Protein AF-A0A965UKG1-F1 (afdb_monomer)

Nearest PDB structures (foldseek):
  8j07-assembly1_c2  TM=4.240E-01  e=4.590E-01  Homo sapiens
  2gvi-assembly1_A  TM=3.249E-01  e=6.258E+00  Thermoplasma acidophilum
  2ebq-assembly1_A  TM=3.587E-01  e=8.748E+00  Homo sapiens

Secondary structure (DSSP, 8-state):
-EEEETTEEEEHHHHHHHH---HHHHHHHHHTT--TTTTT-PPPPPPTTEEE-TTT--EEEGGGEEEPSSSSSEEEEEHHHHHHHHHHHHHTT-

Radius of gyration: 19.46 Å; Cα contacts (8 Å, |Δi|>4): 90; chains: 1; bounding box: 42×26×57 Å

Structure (mmCIF, N/CA/C/O backbone):
data_AF-A0A965UKG1-F1
#
_entry.id   AF-A0A965UKG1-F1
#
loop_
_atom_site.group_PDB
_atom_site.id
_atom_site.type_symbol
_atom_site.label_atom_id
_atom_site.label_alt_id
_atom_site.label_comp_id
_atom_site.label_asym_id
_atom_site.label_entity_id
_atom_site.label_seq_id
_atom_site.pdbx_PDB_ins_code
_atom_site.Cartn_x
_atom_site.Cartn_y
_atom_site.Cartn_z
_atom_site.occupancy
_atom_site.B_iso_or_equiv
_atom_site.auth_seq_id
_atom_site.auth_comp_id
_atom_site.auth_asym_id
_atom_site.auth_atom_id
_atom_site.pdbx_PDB_model_num
ATOM 1 N N . MET A 1 1 ? 8.423 7.685 -23.410 1.00 90.56 1 MET A N 1
ATOM 2 C CA . MET A 1 1 ? 9.579 8.257 -22.680 1.00 90.56 1 MET A CA 1
ATOM 3 C C . MET A 1 1 ? 10.689 7.223 -22.621 1.00 90.56 1 MET A C 1
ATOM 5 O O . MET A 1 1 ? 10.354 6.057 -22.458 1.00 90.56 1 MET A O 1
ATOM 9 N N . MET A 1 2 ? 11.957 7.610 -22.769 1.00 95.25 2 MET A N 1
ATOM 10 C CA . MET A 1 2 ? 13.087 6.691 -22.574 1.00 95.25 2 MET A CA 1
ATOM 11 C C . MET A 1 2 ? 13.415 6.596 -21.085 1.00 95.25 2 MET A C 1
ATOM 13 O O . MET A 1 2 ? 13.422 7.610 -20.395 1.00 95.25 2 MET A O 1
ATOM 17 N N . ILE A 1 3 ? 13.626 5.382 -20.589 1.00 93.75 3 ILE A N 1
ATOM 18 C CA . ILE A 1 3 ? 13.960 5.097 -19.195 1.00 93.75 3 ILE A CA 1
ATOM 19 C C . ILE A 1 3 ? 15.227 4.248 -19.200 1.00 93.75 3 ILE A C 1
ATOM 21 O O . ILE A 1 3 ? 15.255 3.177 -19.822 1.00 93.75 3 ILE A O 1
ATOM 25 N N . THR A 1 4 ? 16.243 4.730 -18.493 1.00 93.94 4 THR A N 1
ATOM 26 C CA . THR A 1 4 ? 17.514 4.036 -18.298 1.00 93.94 4 THR A CA 1
ATOM 27 C C . THR A 1 4 ? 17.537 3.413 -16.910 1.00 93.94 4 THR A C 1
ATOM 29 O O . THR A 1 4 ? 17.320 4.106 -15.919 1.00 93.94 4 THR A O 1
ATOM 32 N N . VAL A 1 5 ? 17.771 2.103 -16.841 1.00 90.75 5 VAL A N 1
ATOM 33 C CA . VAL A 1 5 ? 17.965 1.364 -15.588 1.00 90.75 5 VAL A CA 1
ATOM 34 C C . VAL A 1 5 ? 19.223 0.516 -15.735 1.00 90.75 5 VAL A C 1
ATOM 36 O O . VAL A 1 5 ? 19.280 -0.386 -16.576 1.00 90.75 5 VAL A O 1
ATOM 39 N N . GLY A 1 6 ? 20.253 0.834 -14.949 1.00 89.12 6 GLY A N 1
ATOM 40 C CA . GLY A 1 6 ? 21.587 0.255 -15.115 1.00 89.12 6 GLY A CA 1
ATOM 41 C C . GLY A 1 6 ? 22.141 0.527 -16.518 1.00 89.12 6 GLY A C 1
ATOM 42 O O . GLY A 1 6 ? 22.228 1.675 -16.942 1.00 89.12 6 GLY A O 1
ATOM 43 N N . MET A 1 7 ? 22.476 -0.535 -17.254 1.00 92.94 7 MET A N 1
ATOM 44 C CA . MET A 1 7 ? 23.010 -0.449 -18.625 1.00 92.94 7 MET A CA 1
ATOM 45 C C . MET A 1 7 ? 21.931 -0.469 -19.718 1.00 92.94 7 MET A C 1
ATOM 47 O O . MET A 1 7 ? 22.248 -0.403 -20.904 1.00 92.94 7 MET A O 1
ATOM 51 N N . PHE A 1 8 ? 20.654 -0.591 -19.352 1.00 93.12 8 PHE A N 1
ATOM 52 C CA . PHE A 1 8 ? 19.575 -0.754 -20.320 1.00 93.12 8 PHE A CA 1
ATOM 53 C C . PHE A 1 8 ? 18.785 0.537 -20.472 1.00 93.12 8 PHE A C 1
ATOM 55 O O . PHE A 1 8 ? 18.212 1.039 -19.507 1.00 93.12 8 PHE A O 1
ATOM 62 N N . THR A 1 9 ? 18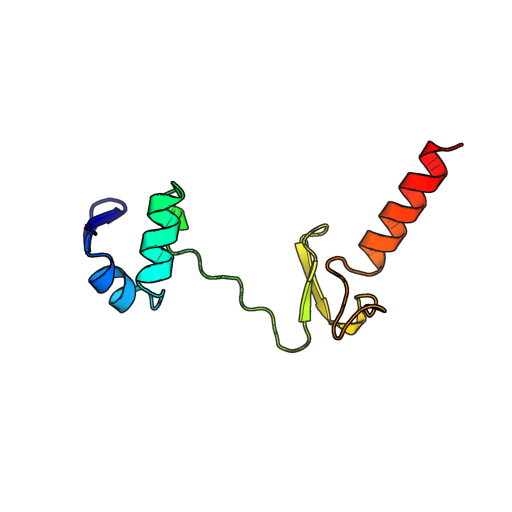.680 1.022 -21.707 1.00 95.75 9 THR A N 1
ATOM 63 C CA . THR A 1 9 ? 17.817 2.150 -22.070 1.00 95.75 9 THR A CA 1
ATOM 64 C C . THR A 1 9 ? 16.718 1.649 -22.993 1.00 95.75 9 THR A C 1
ATOM 66 O O . THR A 1 9 ? 16.992 1.147 -24.080 1.00 95.75 9 THR A O 1
ATOM 69 N N . ARG A 1 10 ? 15.463 1.764 -22.557 1.00 96.06 10 ARG A N 1
ATOM 70 C CA . ARG A 1 10 ? 14.285 1.355 -23.336 1.00 96.06 10 ARG A CA 1
ATOM 71 C C . ARG A 1 10 ? 13.165 2.366 -23.172 1.00 96.06 10 ARG A C 1
ATOM 73 O O . ARG A 1 10 ? 13.143 3.151 -22.224 1.00 96.06 10 ARG A O 1
ATOM 80 N N . SER A 1 11 ? 12.206 2.343 -24.083 1.00 97.12 11 SER A N 1
ATOM 81 C CA . SER A 1 11 ? 10.996 3.144 -23.938 1.00 97.12 11 SER A CA 1
ATOM 82 C C . SER A 1 11 ? 10.110 2.639 -22.786 1.00 97.12 11 SER A C 1
ATOM 84 O O . SER A 1 11 ? 10.104 1.457 -22.437 1.00 97.12 11 SER A O 1
ATOM 86 N N . SER A 1 12 ? 9.288 3.524 -22.219 1.00 94.31 12 SER A N 1
ATOM 87 C CA . SER A 1 12 ? 8.276 3.192 -21.206 1.00 94.31 12 SER A CA 1
ATOM 88 C C . SER A 1 12 ? 7.312 2.098 -21.680 1.00 94.31 12 SER A C 1
ATOM 90 O O . SER A 1 12 ? 6.865 1.278 -20.880 1.00 94.31 12 SER A O 1
ATOM 92 N N . ALA A 1 13 ? 7.002 2.052 -22.981 1.00 96.31 13 ALA A N 1
ATOM 93 C CA . ALA A 1 13 ? 6.151 1.024 -23.577 1.00 96.31 13 ALA A CA 1
ATOM 94 C C . ALA A 1 13 ? 6.832 -0.352 -23.604 1.00 96.31 13 ALA A C 1
ATOM 96 O O . ALA A 1 13 ? 6.205 -1.363 -23.295 1.00 96.31 13 ALA A O 1
ATOM 97 N N . GLU A 1 14 ? 8.120 -0.400 -23.930 1.00 96.94 14 GLU A N 1
ATOM 98 C CA . GLU A 1 14 ? 8.895 -1.639 -23.902 1.00 96.94 14 GLU A CA 1
ATOM 99 C C . GLU A 1 14 ? 9.085 -2.165 -22.480 1.00 96.94 14 GLU A C 1
ATOM 101 O O . GLU A 1 14 ? 8.850 -3.345 -22.229 1.00 96.94 14 GLU A O 1
ATOM 106 N N . TRP A 1 15 ? 9.432 -1.293 -21.528 1.00 95.19 15 TRP A N 1
ATOM 107 C CA . TRP A 1 15 ? 9.506 -1.680 -20.119 1.00 95.19 15 TRP A CA 1
ATOM 108 C C . TRP A 1 15 ? 8.164 -2.181 -19.580 1.00 95.19 15 TRP A C 1
ATOM 110 O O . TRP A 1 15 ? 8.136 -3.112 -18.774 1.00 95.19 15 TRP A O 1
ATOM 120 N N . SER A 1 16 ? 7.047 -1.617 -20.049 1.00 95.12 16 SER A N 1
ATOM 121 C CA . SER A 1 16 ? 5.709 -2.093 -19.693 1.00 95.12 16 SER A CA 1
ATOM 122 C C . SER A 1 16 ? 5.480 -3.537 -20.146 1.00 95.12 16 SER A C 1
ATOM 124 O O . SER A 1 16 ? 5.052 -4.363 -19.339 1.00 95.12 16 SER A O 1
ATOM 126 N N . LYS A 1 17 ? 5.852 -3.870 -21.391 1.00 95.44 17 LYS A N 1
ATOM 127 C CA . LYS A 1 17 ? 5.776 -5.243 -21.917 1.00 95.44 17 LYS A CA 1
ATOM 128 C C . LYS A 1 17 ? 6.667 -6.215 -21.136 1.00 95.44 17 LYS A C 1
ATOM 130 O O . LYS A 1 17 ? 6.238 -7.328 -20.863 1.00 95.44 17 LYS A O 1
ATOM 135 N N . LEU A 1 18 ? 7.875 -5.794 -20.753 1.00 92.75 18 LEU A N 1
ATOM 136 C CA . LEU A 1 18 ? 8.831 -6.647 -20.032 1.00 92.75 18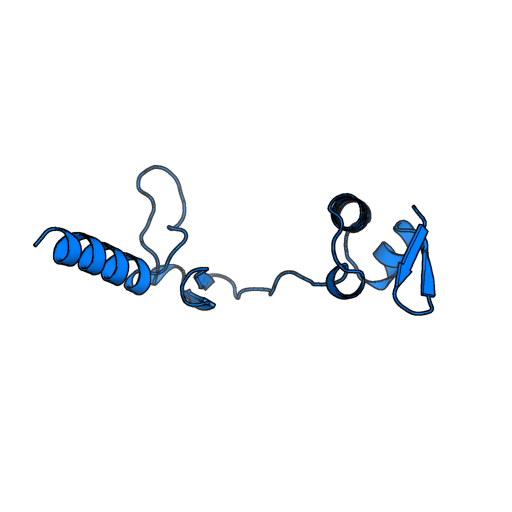 LEU A CA 1
ATOM 137 C C . LEU A 1 18 ? 8.427 -6.916 -18.575 1.00 92.75 18 LEU A C 1
ATOM 139 O O . LEU A 1 18 ? 8.596 -8.023 -18.078 1.00 92.75 18 LEU A O 1
ATOM 143 N N . THR A 1 19 ? 7.916 -5.905 -17.871 1.00 90.94 19 THR A N 1
ATOM 144 C CA . THR A 1 19 ? 7.682 -5.982 -16.414 1.00 90.94 19 THR A CA 1
ATOM 145 C C . THR A 1 19 ? 6.235 -6.312 -16.041 1.00 90.94 19 THR A C 1
ATOM 147 O O . THR A 1 19 ? 5.949 -6.710 -14.902 1.00 90.94 19 THR A O 1
ATOM 150 N N . GLY A 1 20 ? 5.307 -6.127 -16.984 1.00 90.50 20 GLY A N 1
ATOM 151 C CA . GLY A 1 20 ? 3.864 -6.192 -16.755 1.00 90.50 20 GLY A CA 1
ATOM 152 C C . GLY A 1 20 ? 3.311 -4.994 -15.974 1.00 90.50 20 GLY A C 1
ATOM 153 O O . GLY A 1 20 ? 2.158 -5.015 -15.552 1.00 90.50 20 GLY A O 1
ATOM 154 N N . ILE A 1 21 ? 4.118 -3.954 -15.738 1.00 91.50 21 ILE A N 1
ATOM 155 C CA . ILE A 1 21 ? 3.678 -2.723 -15.073 1.00 91.50 21 ILE A CA 1
ATOM 156 C C . ILE A 1 21 ? 3.081 -1.790 -16.135 1.00 91.50 21 ILE A C 1
ATOM 158 O O . ILE A 1 21 ? 3.696 -1.614 -17.189 1.00 91.50 21 ILE A O 1
ATOM 162 N N . PRO A 1 22 ? 1.917 -1.157 -15.901 1.00 94.44 22 PRO A N 1
ATOM 163 C CA . PRO A 1 22 ? 1.322 -0.255 -16.882 1.00 94.44 22 PRO A CA 1
ATOM 164 C C . PRO A 1 22 ? 2.268 0.886 -17.269 1.00 94.44 22 PRO A C 1
ATOM 166 O O . PRO A 1 22 ? 2.891 1.501 -16.400 1.00 94.44 22 PRO A O 1
ATOM 169 N N . ARG A 1 23 ? 2.324 1.226 -18.565 1.00 95.69 23 ARG A N 1
ATOM 170 C CA . ARG A 1 23 ? 3.151 2.333 -19.089 1.00 95.69 23 ARG A CA 1
ATOM 171 C C . ARG A 1 23 ? 2.958 3.625 -18.292 1.00 95.69 23 ARG A C 1
ATOM 173 O O . ARG A 1 23 ? 3.928 4.274 -17.915 1.00 95.69 23 ARG A O 1
ATOM 180 N N . THR A 1 24 ? 1.706 3.954 -17.986 1.00 95.06 24 THR A N 1
ATOM 181 C CA . THR A 1 24 ? 1.323 5.144 -17.214 1.00 95.06 24 THR A CA 1
ATOM 182 C C . THR A 1 24 ? 1.891 5.130 -15.795 1.00 95.06 24 THR A C 1
ATOM 184 O O . THR A 1 24 ? 2.280 6.174 -15.280 1.00 95.06 24 THR A O 1
ATOM 187 N N . THR A 1 25 ? 1.990 3.953 -15.170 1.00 94.00 25 THR A N 1
ATOM 188 C CA . THR A 1 25 ? 2.597 3.789 -13.843 1.00 94.00 25 THR A CA 1
ATOM 189 C C . THR A 1 25 ? 4.104 4.016 -13.898 1.00 94.00 25 THR A C 1
ATOM 191 O O . THR A 1 25 ? 4.627 4.735 -13.051 1.00 94.00 25 THR A O 1
ATOM 194 N N . LEU A 1 26 ? 4.796 3.469 -14.902 1.00 94.25 26 LEU A N 1
ATOM 195 C CA . LEU A 1 26 ? 6.229 3.719 -15.099 1.00 94.25 26 LEU A CA 1
ATOM 196 C C . LEU A 1 26 ? 6.505 5.212 -15.342 1.00 94.25 26 LEU A C 1
ATOM 198 O O . LEU A 1 26 ? 7.383 5.792 -14.710 1.00 94.25 26 LEU A O 1
ATOM 202 N N . GLU A 1 27 ? 5.709 5.857 -16.198 1.00 94.62 27 GLU A N 1
ATOM 203 C CA . GLU A 1 27 ? 5.831 7.289 -16.502 1.00 94.62 27 GLU A CA 1
ATOM 204 C C . GLU A 1 27 ? 5.562 8.178 -15.284 1.00 94.62 27 GLU A C 1
ATOM 206 O O . GLU A 1 27 ? 6.252 9.174 -15.070 1.00 94.62 27 GLU A O 1
ATOM 211 N N . TYR A 1 28 ? 4.572 7.823 -14.464 1.00 94.81 28 TYR A N 1
ATOM 212 C CA . TYR A 1 28 ? 4.326 8.493 -13.191 1.00 94.81 28 TYR A CA 1
ATOM 213 C C . TYR A 1 28 ? 5.512 8.351 -12.229 1.00 94.81 28 TYR A C 1
ATOM 215 O O . TYR A 1 28 ? 5.969 9.362 -11.708 1.00 94.81 28 TYR A O 1
ATOM 223 N N . ARG A 1 29 ? 6.034 7.132 -12.023 1.00 94.69 29 ARG A N 1
ATOM 224 C CA . ARG A 1 29 ? 7.145 6.876 -11.087 1.00 94.69 29 ARG A CA 1
ATOM 225 C C . ARG A 1 29 ? 8.398 7.672 -11.456 1.00 94.69 29 ARG A C 1
ATOM 227 O O . ARG A 1 29 ? 8.993 8.295 -10.586 1.00 94.69 29 ARG A O 1
ATOM 234 N N . VAL A 1 30 ? 8.738 7.735 -12.744 1.00 94.00 30 VAL A N 1
ATOM 235 C CA . VAL A 1 30 ? 9.865 8.553 -13.224 1.00 94.00 30 VAL A CA 1
ATOM 236 C C . VAL A 1 30 ? 9.615 10.047 -12.999 1.00 94.00 30 VAL A C 1
ATOM 238 O O . VAL A 1 30 ? 10.488 10.727 -12.473 1.00 94.00 30 VAL A O 1
ATOM 241 N N . ARG A 1 31 ? 8.421 10.570 -13.329 1.00 95.25 31 ARG A N 1
ATOM 242 C CA . ARG A 1 31 ? 8.074 11.984 -13.059 1.00 95.25 31 ARG A CA 1
ATOM 243 C C . ARG A 1 31 ? 8.066 12.326 -11.570 1.00 95.25 31 ARG A C 1
ATOM 245 O O . ARG A 1 31 ? 8.327 13.463 -11.209 1.00 95.25 31 ARG A O 1
ATOM 252 N N . ALA A 1 32 ? 7.760 11.353 -10.721 1.00 94.94 32 ALA A N 1
ATOM 253 C CA . ALA A 1 32 ? 7.830 11.475 -9.271 1.00 94.94 32 ALA A CA 1
ATOM 254 C C . ALA A 1 32 ? 9.255 11.264 -8.719 1.00 94.94 32 ALA A C 1
ATOM 256 O O . ALA A 1 32 ? 9.407 11.134 -7.508 1.00 94.94 32 ALA A O 1
ATOM 257 N N . HIS A 1 33 ? 10.275 11.206 -9.584 1.00 93.75 33 HIS A N 1
ATOM 258 C CA . HIS A 1 33 ? 11.685 11.033 -9.227 1.00 93.75 33 HIS A CA 1
ATOM 259 C C . HIS A 1 33 ? 11.964 9.790 -8.370 1.00 93.75 33 HIS A C 1
ATOM 261 O O . HIS A 1 33 ? 12.782 9.821 -7.454 1.00 93.75 33 HIS A O 1
ATOM 267 N N . TRP A 1 34 ? 11.282 8.679 -8.661 1.00 92.62 34 TRP A N 1
ATOM 268 C CA . TRP A 1 34 ? 11.607 7.395 -8.042 1.00 92.62 34 TRP A CA 1
ATOM 269 C C . TRP A 1 34 ? 13.001 6.931 -8.468 1.00 92.62 34 TRP A C 1
ATOM 271 O O . TRP A 1 34 ? 13.400 7.128 -9.619 1.00 92.62 34 TRP A O 1
ATOM 281 N N . ALA A 1 35 ? 13.706 6.264 -7.554 1.00 89.44 35 ALA A N 1
ATOM 282 C CA . ALA A 1 35 ? 14.973 5.615 -7.855 1.00 89.44 35 ALA A CA 1
ATOM 283 C C . ALA A 1 35 ? 14.786 4.550 -8.949 1.00 89.44 35 ALA A C 1
ATOM 285 O O . ALA A 1 35 ? 13.743 3.891 -9.025 1.00 89.44 35 ALA A O 1
ATOM 286 N N . THR A 1 36 ? 15.786 4.391 -9.816 1.00 84.69 36 THR A N 1
ATOM 287 C CA . THR A 1 36 ? 15.699 3.515 -10.996 1.00 84.69 36 THR A CA 1
ATOM 288 C C . THR A 1 36 ? 15.450 2.051 -10.637 1.00 84.69 36 THR A C 1
ATOM 290 O O . THR A 1 36 ? 14.710 1.354 -11.329 1.00 84.69 36 THR A O 1
ATOM 293 N N . GLU A 1 37 ? 16.006 1.618 -9.513 1.00 82.81 37 GLU A N 1
ATOM 294 C CA . GLU A 1 37 ? 15.856 0.310 -8.887 1.00 82.81 37 GLU A CA 1
ATOM 295 C C . GLU A 1 37 ? 14.422 0.046 -8.400 1.00 82.81 37 GLU A C 1
ATOM 297 O O . GLU A 1 37 ? 13.939 -1.083 -8.479 1.00 82.81 37 GLU A O 1
ATOM 302 N N . ASP A 1 38 ? 13.696 1.090 -7.991 1.00 87.62 38 ASP A N 1
ATOM 303 C CA . ASP A 1 38 ? 12.336 0.988 -7.454 1.00 87.62 38 ASP A CA 1
ATOM 304 C C . ASP A 1 38 ? 11.243 1.137 -8.515 1.00 87.62 38 ASP A C 1
ATOM 306 O O . ASP A 1 38 ? 10.061 0.861 -8.259 1.00 87.62 38 ASP A O 1
ATOM 310 N N . LEU A 1 39 ? 11.604 1.541 -9.738 1.00 86.94 39 LEU A N 1
ATOM 311 C CA . LEU A 1 39 ? 10.651 1.725 -10.837 1.00 86.94 39 LEU A CA 1
ATOM 312 C C . LEU A 1 39 ? 9.840 0.465 -11.125 1.00 86.94 39 LEU A C 1
ATOM 314 O O . LEU A 1 39 ? 8.693 0.565 -11.574 1.00 86.94 39 LEU A O 1
ATOM 318 N N . PHE A 1 40 ? 10.400 -0.706 -10.827 1.00 89.00 40 PHE A N 1
ATOM 319 C CA . PHE A 1 40 ? 9.783 -2.001 -11.087 1.00 89.00 40 PHE A CA 1
ATOM 320 C C . PHE A 1 40 ? 9.205 -2.677 -9.842 1.00 89.00 40 PHE A C 1
ATOM 322 O O . PHE A 1 40 ? 8.636 -3.766 -9.945 1.00 89.00 40 PHE A O 1
ATOM 329 N N . THR A 1 41 ? 9.253 -2.021 -8.680 1.00 86.75 41 THR A N 1
ATOM 330 C CA . THR A 1 41 ? 8.702 -2.568 -7.439 1.00 86.75 41 THR A CA 1
ATOM 331 C C . THR A 1 41 ? 7.198 -2.807 -7.602 1.00 86.75 41 THR A C 1
ATOM 333 O O . THR A 1 41 ? 6.399 -1.879 -7.812 1.00 86.75 41 THR A O 1
ATOM 336 N N . LYS A 1 42 ? 6.792 -4.082 -7.556 1.00 75.38 42 LYS A N 1
ATOM 337 C CA . LYS A 1 42 ? 5.380 -4.485 -7.540 1.00 75.38 42 LYS A CA 1
ATOM 338 C C . LYS A 1 42 ? 4.830 -4.292 -6.131 1.00 75.38 42 LYS A C 1
ATOM 340 O O . LYS A 1 42 ? 5.525 -4.517 -5.141 1.00 75.38 42 LYS A O 1
ATOM 345 N N . ARG A 1 43 ? 3.562 -3.882 -6.023 1.00 72.44 43 ARG A N 1
ATOM 346 C CA . ARG A 1 43 ? 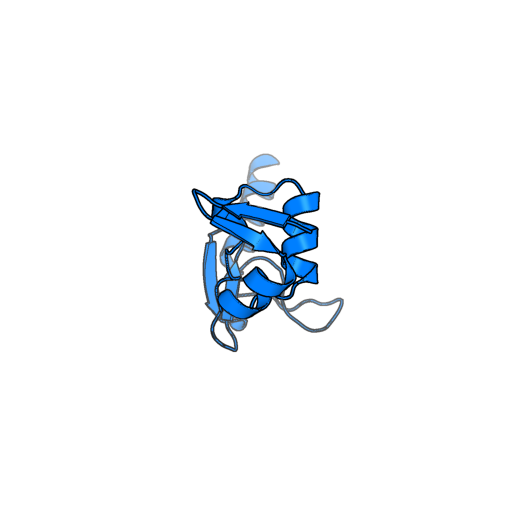2.872 -3.913 -4.725 1.00 72.44 43 ARG A CA 1
ATOM 347 C C . ARG A 1 43 ? 2.900 -5.356 -4.222 1.00 72.44 43 ARG A C 1
ATOM 349 O O . ARG A 1 43 ? 2.532 -6.255 -4.976 1.00 72.44 43 ARG A O 1
ATOM 356 N N . LYS A 1 44 ? 3.325 -5.570 -2.970 1.00 74.50 44 LYS A N 1
ATOM 357 C CA . LYS A 1 44 ? 3.209 -6.881 -2.317 1.00 74.50 44 LYS A CA 1
ATOM 358 C C . LYS A 1 44 ? 1.756 -7.335 -2.428 1.00 74.50 44 LYS A C 1
ATOM 360 O O . LYS A 1 44 ? 0.860 -6.642 -1.946 1.00 74.50 44 LYS A O 1
ATOM 365 N N . ILE A 1 45 ? 1.541 -8.460 -3.103 1.00 67.31 45 ILE A N 1
ATOM 366 C CA . ILE A 1 45 ? 0.227 -9.091 -3.182 1.00 67.31 45 ILE A CA 1
ATOM 367 C C . ILE A 1 45 ? -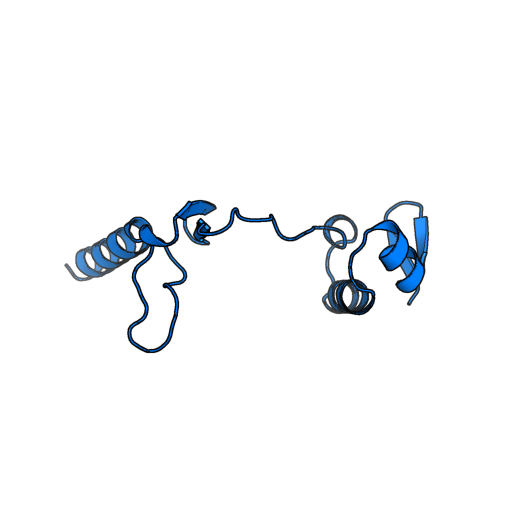0.088 -9.567 -1.769 1.00 67.31 45 ILE A C 1
ATOM 369 O O . ILE A 1 45 ? 0.670 -10.337 -1.181 1.00 67.31 45 ILE A O 1
ATOM 373 N N . VAL A 1 46 ? -1.170 -9.047 -1.207 1.00 79.94 46 VAL A N 1
ATOM 374 C CA . VAL A 1 46 ? -1.693 -9.516 0.069 1.00 79.94 46 VAL A CA 1
ATOM 375 C C . VAL A 1 46 ? -2.762 -10.558 -0.242 1.00 79.94 46 VAL A C 1
ATOM 377 O O . VAL A 1 46 ? -3.547 -10.365 -1.170 1.00 79.94 46 VAL A O 1
ATOM 380 N N . LEU A 1 47 ? -2.760 -11.669 0.499 1.00 84.88 47 LEU A N 1
ATOM 381 C CA . LEU A 1 47 ? -3.764 -12.726 0.369 1.00 84.88 47 LEU A CA 1
ATOM 382 C C . LEU A 1 47 ? -5.187 -12.132 0.431 1.00 84.88 47 LEU A C 1
ATOM 384 O O . LEU A 1 47 ? -5.409 -11.174 1.181 1.00 84.88 47 LEU A O 1
ATOM 388 N N . PRO A 1 48 ? -6.167 -12.683 -0.307 1.00 86.56 48 PRO A N 1
ATOM 389 C CA . PRO A 1 48 ? -7.565 -12.300 -0.141 1.00 86.56 48 PRO A CA 1
ATOM 390 C C . PRO A 1 48 ?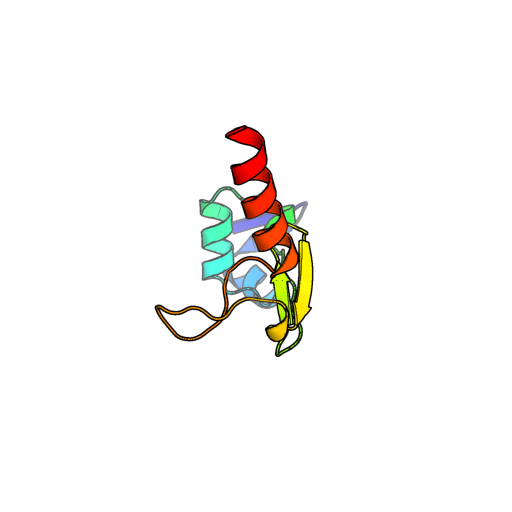 -7.986 -12.377 1.332 1.00 86.56 48 PRO A C 1
ATOM 392 O O . PRO A 1 48 ? -7.553 -13.258 2.077 1.00 86.56 48 PRO A O 1
ATOM 395 N N . GLY A 1 49 ? -8.777 -11.406 1.783 1.00 91.75 49 GLY A N 1
ATOM 396 C CA . GLY A 1 49 ? -9.175 -11.316 3.190 1.00 91.75 49 GLY A CA 1
ATOM 397 C C . GLY A 1 49 ? -8.050 -10.922 4.152 1.00 91.75 49 GLY A C 1
ATOM 398 O O . GLY A 1 49 ? -8.276 -10.927 5.357 1.00 91.75 49 GLY A O 1
ATOM 399 N N . HIS A 1 50 ? -6.868 -10.544 3.657 1.00 93.88 50 HIS A N 1
ATOM 400 C CA . HIS A 1 50 ? -5.772 -10.019 4.466 1.00 93.88 50 HIS A CA 1
ATOM 401 C C . HIS A 1 50 ? -5.415 -8.585 4.068 1.00 93.88 50 HIS A C 1
ATOM 403 O O . HIS A 1 50 ? -5.704 -8.109 2.968 1.00 93.88 50 HIS A O 1
ATOM 409 N N . LYS A 1 51 ? -4.753 -7.875 4.980 1.00 91.81 51 LYS A N 1
ATOM 410 C CA . LYS A 1 51 ? -4.273 -6.509 4.789 1.00 91.81 51 LYS A CA 1
ATOM 411 C C . LYS A 1 51 ? -2.954 -6.292 5.524 1.00 91.81 51 LYS A C 1
ATOM 413 O O . LYS A 1 51 ? -2.751 -6.794 6.626 1.00 91.81 51 LYS A O 1
ATOM 418 N N . LEU A 1 52 ? -2.062 -5.509 4.919 1.00 93.50 52 LEU A N 1
ATOM 419 C CA . LEU A 1 52 ? -0.851 -5.017 5.575 1.00 93.50 52 LEU A CA 1
ATOM 420 C C . LEU A 1 52 ? -1.208 -3.860 6.515 1.00 93.50 52 LEU A C 1
ATOM 422 O O . LEU A 1 52 ? -1.756 -2.847 6.074 1.00 93.50 52 LEU A O 1
ATOM 426 N N . CYS A 1 53 ? -0.851 -3.971 7.793 1.00 94.69 53 CYS A N 1
ATOM 427 C CA . CYS A 1 53 ? -0.889 -2.833 8.703 1.00 94.69 53 CYS A CA 1
ATOM 428 C C . CYS A 1 53 ? 0.339 -1.935 8.448 1.00 94.69 53 CYS A C 1
ATOM 430 O O . CYS A 1 53 ? 1.464 -2.378 8.674 1.00 94.69 53 CYS A O 1
ATOM 432 N N . PRO A 1 54 ? 0.175 -0.656 8.062 1.00 91.75 54 PRO A N 1
ATOM 433 C CA . PRO A 1 54 ? 1.300 0.229 7.751 1.00 91.75 54 PRO A CA 1
ATOM 434 C C . PRO A 1 54 ? 2.065 0.706 8.996 1.00 91.75 54 PRO A C 1
ATOM 436 O O . PRO A 1 54 ? 3.033 1.436 8.865 1.00 91.75 54 PRO A O 1
ATOM 439 N N . ARG A 1 55 ? 1.619 0.346 10.209 1.00 93.38 55 ARG A N 1
ATOM 440 C CA . ARG A 1 55 ? 2.281 0.743 11.461 1.00 93.38 55 ARG A CA 1
ATOM 441 C C . ARG A 1 55 ? 3.239 -0.323 11.984 1.00 93.38 55 ARG A C 1
ATOM 443 O O . ARG A 1 55 ? 4.333 0.010 12.409 1.00 93.38 55 ARG A O 1
ATOM 450 N N . CYS A 1 56 ? 2.813 -1.586 11.982 1.00 94.12 56 CYS A N 1
ATOM 451 C CA . CYS A 1 56 ? 3.636 -2.717 12.425 1.00 94.12 56 CYS A CA 1
ATOM 452 C C . CYS A 1 56 ? 4.186 -3.555 11.266 1.00 94.12 56 CYS A C 1
ATOM 454 O O . CYS A 1 56 ? 4.894 -4.522 11.508 1.00 94.12 56 CYS A O 1
ATOM 456 N N . HIS A 1 57 ? 3.850 -3.205 10.021 1.00 92.06 57 HIS A N 1
ATOM 457 C CA . HIS A 1 57 ? 4.291 -3.878 8.796 1.00 92.06 57 HIS A CA 1
ATOM 458 C C . HIS A 1 57 ? 3.980 -5.384 8.731 1.00 92.06 57 HIS A C 1
ATOM 460 O O . HIS A 1 57 ? 4.607 -6.116 7.967 1.00 92.06 57 HIS A O 1
ATOM 466 N N . THR A 1 58 ? 2.970 -5.845 9.473 1.00 92.00 58 THR A N 1
ATOM 467 C CA . THR A 1 58 ? 2.494 -7.233 9.435 1.00 92.00 58 THR A CA 1
ATOM 468 C C . THR A 1 58 ? 1.259 -7.371 8.551 1.00 92.00 58 THR A C 1
ATOM 470 O O . THR A 1 58 ? 0.382 -6.500 8.528 1.00 92.00 58 THR A O 1
ATOM 473 N N . VAL A 1 59 ? 1.201 -8.470 7.798 1.00 94.31 59 VAL A N 1
ATOM 474 C CA . VAL A 1 59 ? 0.010 -8.878 7.047 1.00 94.31 59 VAL A CA 1
ATOM 475 C C . VAL A 1 59 ? -0.887 -9.674 7.985 1.00 94.31 59 VAL A C 1
ATOM 477 O O . VAL A 1 59 ? -0.435 -10.647 8.579 1.00 94.31 59 VAL A O 1
ATOM 480 N N . GLN A 1 60 ? -2.137 -9.246 8.133 1.00 93.25 60 GLN A N 1
ATOM 481 C CA . GLN A 1 60 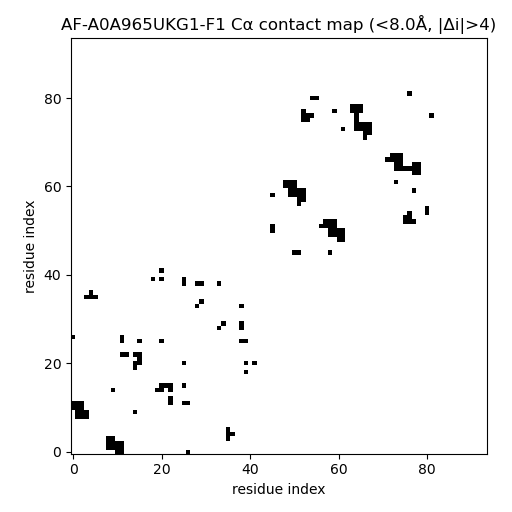? -3.108 -9.865 9.036 1.00 93.25 60 GLN A CA 1
ATOM 482 C C . GLN A 1 60 ? -4.478 -9.985 8.359 1.00 93.25 60 GLN A C 1
ATOM 484 O O . GLN A 1 60 ? -4.746 -9.225 7.422 1.00 93.25 60 GLN A O 1
ATOM 489 N N . PRO A 1 61 ? -5.347 -10.903 8.811 1.00 95.38 61 PRO A N 1
ATOM 490 C CA . PRO A 1 61 ? -6.732 -10.982 8.356 1.00 95.38 61 PRO A CA 1
ATOM 491 C C . PRO A 1 61 ? -7.472 -9.650 8.521 1.00 95.38 61 PRO A C 1
ATOM 493 O O . PRO A 1 61 ? -7.188 -8.889 9.444 1.00 95.38 61 PRO A O 1
ATOM 496 N N . LEU A 1 62 ? -8.462 -9.367 7.669 1.00 95.06 62 LEU A N 1
ATOM 497 C CA . LEU A 1 62 ? -9.309 -8.171 7.789 1.00 95.06 62 LEU A CA 1
ATOM 498 C C . LEU A 1 62 ? -10.045 -8.112 9.137 1.00 95.06 62 LEU A C 1
ATOM 500 O O . LEU A 1 62 ? -10.296 -7.018 9.640 1.00 95.06 62 LEU A O 1
ATOM 504 N N . ASP A 1 63 ? -10.308 -9.2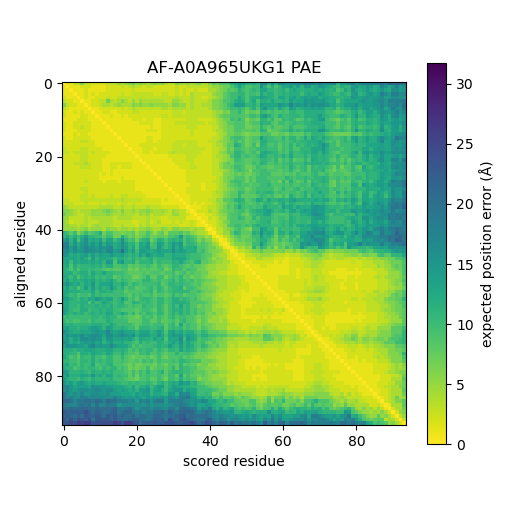64 9.756 1.00 95.38 63 ASP A N 1
ATOM 505 C CA . ASP A 1 63 ? -10.925 -9.370 11.081 1.00 95.38 63 ASP A CA 1
ATOM 506 C C . ASP A 1 63 ? -10.041 -8.823 12.208 1.00 95.38 63 ASP A C 1
ATOM 508 O O . ASP A 1 63 ? -10.552 -8.414 13.253 1.00 95.38 63 ASP A O 1
ATOM 512 N N . ASP A 1 64 ? -8.726 -8.719 11.998 1.00 96.88 64 ASP A N 1
ATOM 513 C CA . ASP A 1 64 ? -7.798 -8.071 12.930 1.00 96.88 64 ASP A CA 1
ATOM 514 C C . ASP A 1 64 ? -7.801 -6.541 12.818 1.00 96.88 64 ASP A C 1
ATOM 516 O O . ASP A 1 64 ? -7.029 -5.849 13.490 1.00 96.88 64 ASP A O 1
ATOM 520 N N . PHE A 1 65 ? -8.701 -5.977 12.015 1.00 97.38 65 PHE A N 1
ATOM 521 C CA . PHE A 1 65 ? -8.908 -4.544 11.862 1.00 97.38 65 PHE A CA 1
ATOM 522 C C . PHE A 1 65 ? -10.309 -4.169 12.360 1.00 97.38 65 PHE A C 1
ATOM 524 O O . PHE A 1 65 ? -11.249 -4.960 12.329 1.00 97.38 65 PHE A O 1
ATOM 531 N N . TYR A 1 66 ? -10.466 -2.947 12.869 1.00 96.62 66 TYR A N 1
ATOM 532 C CA . TYR A 1 66 ? -11.796 -2.444 13.216 1.00 96.62 66 TYR A CA 1
ATOM 533 C C . TYR A 1 66 ? -12.568 -2.087 11.945 1.00 96.62 66 TYR A C 1
ATOM 535 O O . TYR A 1 66 ? -12.000 -1.495 11.021 1.00 96.62 66 TYR A O 1
ATOM 543 N N . LYS A 1 67 ? -13.864 -2.411 11.916 1.00 96.38 67 LYS A N 1
ATOM 544 C CA . LYS A 1 67 ? -14.776 -1.938 10.871 1.00 96.38 67 LYS A CA 1
ATOM 545 C C . LYS A 1 67 ? -14.901 -0.421 10.940 1.00 96.38 67 LYS A C 1
ATOM 547 O O . LYS A 1 67 ? -14.843 0.172 12.018 1.00 96.38 67 LYS A O 1
ATOM 552 N N . ARG A 1 68 ? -15.042 0.197 9.775 1.00 94.94 68 ARG A N 1
ATOM 553 C CA . ARG A 1 68 ? -15.361 1.617 9.674 1.00 94.94 68 ARG A CA 1
ATOM 554 C C . ARG A 1 68 ? -16.842 1.831 9.961 1.00 94.94 68 ARG A C 1
ATOM 556 O O . ARG A 1 68 ? -17.662 0.985 9.626 1.00 94.94 68 ARG A O 1
ATOM 563 N N . SER A 1 69 ? -17.160 2.948 10.607 1.00 94.25 69 SER A N 1
ATOM 564 C CA . SER A 1 69 ? -18.543 3.362 10.858 1.00 94.25 69 SER A CA 1
ATOM 565 C C . SER A 1 69 ? -19.089 4.265 9.752 1.00 94.25 69 SER A C 1
ATOM 567 O O . SER A 1 69 ? -20.296 4.378 9.608 1.00 94.25 69 SER A O 1
ATOM 569 N N . ASP A 1 70 ? -18.206 4.923 8.992 1.00 94.06 70 ASP A N 1
ATOM 570 C CA . ASP A 1 70 ? -18.549 5.908 7.961 1.00 94.06 70 ASP A CA 1
ATOM 571 C C . ASP A 1 70 ? -18.810 5.296 6.579 1.00 94.06 70 ASP A C 1
ATOM 573 O O . ASP A 1 70 ? -19.446 5.923 5.739 1.00 94.06 70 ASP A O 1
ATOM 577 N N . ARG A 1 71 ? -18.265 4.106 6.312 1.00 92.94 71 ARG A N 1
ATOM 578 C CA . ARG A 1 71 ? -18.300 3.453 4.998 1.00 92.94 71 ARG A CA 1
ATOM 579 C C . ARG A 1 71 ? -17.904 1.989 5.100 1.00 92.94 71 ARG A C 1
ATOM 581 O O . ARG A 1 71 ? -17.299 1.583 6.092 1.00 92.94 71 ARG A O 1
ATOM 588 N N . ASP A 1 72 ? -18.138 1.242 4.029 1.00 93.56 72 ASP A N 1
ATOM 589 C CA . ASP A 1 72 ? -17.700 -0.145 3.937 1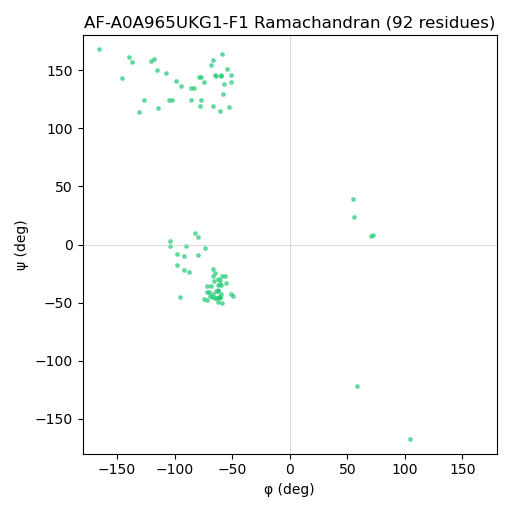.00 93.56 72 ASP A CA 1
ATOM 590 C C . ASP A 1 72 ? -16.178 -0.302 4.056 1.00 93.56 72 ASP A C 1
ATOM 592 O O . ASP A 1 72 ? -15.371 0.523 3.607 1.00 93.56 72 ASP A O 1
ATOM 596 N N . GLY A 1 73 ? -15.787 -1.417 4.671 1.00 92.75 73 GLY A N 1
ATOM 597 C CA . GLY A 1 73 ? -14.400 -1.819 4.861 1.00 92.75 73 GLY A CA 1
ATOM 598 C C . GLY A 1 73 ? -13.871 -1.612 6.280 1.00 92.75 73 GLY A C 1
ATOM 599 O O . GLY A 1 73 ? -14.598 -1.404 7.252 1.00 92.75 73 GLY A O 1
ATOM 600 N N . VAL A 1 74 ? -12.549 -1.722 6.405 1.00 95.62 74 VAL A N 1
ATOM 601 C CA . VAL A 1 74 ? -11.839 -1.727 7.692 1.00 95.62 74 VAL A CA 1
ATOM 602 C C . VAL A 1 74 ? -10.824 -0.589 7.790 1.00 95.62 74 VAL A C 1
ATOM 604 O O . VAL A 1 74 ? -10.353 -0.051 6.780 1.00 95.62 74 VAL A O 1
ATOM 607 N N . LEU A 1 75 ? -10.455 -0.216 9.017 1.00 94.75 75 LEU A N 1
ATOM 608 C CA . LEU A 1 75 ? -9.450 0.812 9.293 1.00 94.75 75 LEU A CA 1
ATOM 609 C C . LEU A 1 75 ? -8.080 0.495 8.677 1.00 94.75 75 LEU A C 1
ATOM 611 O O . LEU A 1 75 ? -7.781 -0.622 8.254 1.00 94.75 75 LEU A O 1
ATOM 615 N N . ALA A 1 76 ? -7.223 1.518 8.598 1.00 93.62 76 ALA A N 1
ATOM 616 C CA . ALA A 1 76 ? -5.868 1.385 8.065 1.00 93.62 76 ALA A CA 1
ATOM 617 C C . ALA A 1 76 ? -4.953 0.534 8.962 1.00 93.62 76 ALA A C 1
ATOM 619 O O . ALA A 1 76 ? -4.126 -0.208 8.444 1.00 93.62 76 ALA A O 1
ATOM 620 N N . HIS A 1 77 ? -5.112 0.626 10.285 1.00 96.06 77 HIS A N 1
ATOM 621 C CA . HIS A 1 77 ? -4.250 -0.031 11.269 1.00 96.06 77 HIS A CA 1
ATOM 622 C C . HIS A 1 77 ? -4.956 -1.205 11.950 1.00 96.06 77 HIS A C 1
ATOM 624 O O . HIS A 1 77 ? -6.165 -1.149 12.180 1.00 96.06 77 HIS A O 1
ATOM 630 N N . CYS A 1 78 ? -4.190 -2.235 12.317 1.00 96.75 78 CYS A N 1
ATOM 631 C CA . CYS A 1 78 ? -4.711 -3.378 13.061 1.00 96.75 78 CYS A CA 1
ATOM 632 C C . CYS A 1 78 ? -5.147 -2.983 14.479 1.00 96.75 78 CYS A C 1
ATOM 634 O O . CYS A 1 78 ? -4.674 -1.990 15.048 1.00 96.75 78 CYS A O 1
ATOM 636 N N . LYS A 1 79 ? -6.019 -3.797 15.080 1.00 97.19 79 LYS A N 1
ATOM 637 C CA . LYS A 1 79 ? -6.572 -3.602 16.428 1.00 97.19 79 LYS A CA 1
ATOM 638 C C . LYS A 1 79 ? -5.481 -3.349 17.467 1.00 97.19 79 LYS A C 1
ATOM 640 O O . LYS A 1 79 ? -5.621 -2.444 18.287 1.00 97.19 79 LYS A O 1
ATOM 645 N N . ASN A 1 80 ? -4.374 -4.091 17.404 1.00 96.31 80 ASN A N 1
ATOM 646 C CA . ASN A 1 80 ? -3.262 -3.933 18.342 1.00 96.31 80 ASN A CA 1
ATOM 647 C C . ASN A 1 80 ? -2.601 -2.544 18.226 1.00 96.31 80 ASN A C 1
ATOM 649 O O . ASN A 1 80 ? -2.430 -1.839 19.218 1.00 96.31 80 ASN A O 1
ATOM 653 N N . CYS A 1 81 ? -2.324 -2.096 16.998 1.00 96.56 81 CYS A N 1
ATOM 654 C CA . CYS A 1 81 ? -1.737 -0.780 16.726 1.00 96.56 81 CYS A CA 1
ATOM 655 C C . CYS A 1 81 ? -2.662 0.398 17.073 1.00 96.56 81 CYS A C 1
ATOM 657 O O . CYS A 1 81 ? -2.182 1.506 17.325 1.00 96.56 81 CYS A O 1
ATOM 659 N N . VAL A 1 82 ? -3.980 0.188 17.042 1.00 95.38 82 VAL A N 1
ATOM 660 C CA . VAL A 1 82 ? -4.967 1.182 17.489 1.00 95.38 82 VAL A CA 1
ATOM 661 C C . VAL A 1 82 ? -4.990 1.250 19.018 1.00 95.38 82 VAL A C 1
ATOM 663 O O . VAL A 1 82 ? -4.897 2.343 19.578 1.00 95.38 82 VAL A O 1
ATOM 666 N N . LYS A 1 8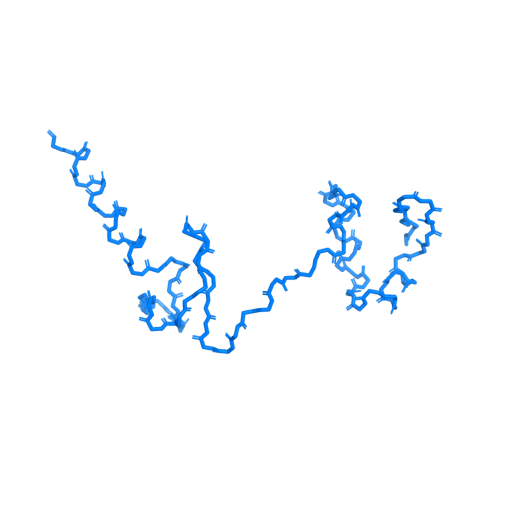3 ? -5.032 0.097 19.700 1.00 94.56 83 LYS A N 1
ATOM 667 C CA . LYS A 1 83 ? -5.003 0.014 21.170 1.00 94.56 83 LYS A CA 1
ATOM 668 C C . LYS A 1 83 ? -3.726 0.618 21.758 1.00 94.56 83 LYS A C 1
ATOM 670 O O . LYS A 1 83 ? -3.805 1.407 22.697 1.00 94.56 83 LYS A O 1
ATOM 675 N N . SER A 1 84 ? -2.560 0.302 21.188 1.00 93.38 84 SER A N 1
ATOM 676 C CA . SER A 1 84 ? -1.277 0.842 21.659 1.00 93.38 84 SER A CA 1
ATOM 677 C C . SER A 1 84 ? -1.210 2.366 21.532 1.00 93.38 84 SER A C 1
ATOM 679 O O . SER A 1 84 ? -0.748 3.051 22.443 1.00 93.38 84 SER A O 1
ATOM 681 N N . TYR A 1 85 ? -1.745 2.919 20.441 1.00 90.62 85 TYR A N 1
ATOM 682 C CA . TYR A 1 85 ? -1.816 4.363 20.239 1.00 90.62 85 TYR A CA 1
ATOM 683 C C . TYR A 1 85 ? -2.757 5.058 21.224 1.00 90.62 85 TYR A C 1
ATOM 685 O O . TYR A 1 85 ? -2.398 6.099 21.772 1.00 90.62 85 TYR A O 1
ATOM 693 N N . ALA A 1 86 ? -3.932 4.476 21.481 1.00 87.94 86 ALA A N 1
ATOM 694 C CA . ALA A 1 86 ? -4.871 4.998 22.469 1.00 87.94 86 ALA A CA 1
ATOM 695 C C . ALA A 1 86 ? -4.252 5.021 23.878 1.00 87.94 86 ALA A C 1
ATOM 697 O O . ALA A 1 86 ? -4.319 6.050 24.553 1.00 87.94 86 ALA A O 1
ATOM 698 N N . LYS A 1 87 ? -3.568 3.937 24.281 1.00 87.06 87 LYS A N 1
ATOM 699 C CA . LYS A 1 87 ? -2.847 3.860 25.562 1.00 87.06 87 LYS A CA 1
ATOM 700 C C . LYS A 1 87 ? -1.781 4.952 25.674 1.00 87.06 87 LYS A C 1
ATOM 702 O O . LYS A 1 87 ? -1.800 5.710 26.637 1.00 87.06 87 LYS A O 1
ATOM 707 N N . ASN A 1 88 ? -0.923 5.096 24.660 1.00 85.06 88 ASN A N 1
ATOM 708 C CA . ASN A 1 88 ? 0.123 6.126 24.641 1.00 85.06 88 ASN A CA 1
ATOM 709 C C . ASN A 1 88 ? -0.434 7.556 24.713 1.00 85.06 88 ASN A C 1
ATOM 711 O O . ASN A 1 88 ? 0.231 8.454 25.224 1.00 85.06 88 ASN A O 1
ATOM 715 N N . ARG A 1 89 ? -1.638 7.799 24.183 1.00 81.38 89 ARG A N 1
ATOM 716 C CA . ARG A 1 89 ? -2.292 9.111 24.275 1.00 81.38 89 ARG A CA 1
ATOM 717 C C . ARG A 1 89 ? -2.791 9.404 25.692 1.00 81.38 89 ARG A C 1
ATOM 719 O O . ARG A 1 89 ? -2.753 10.559 26.102 1.00 81.38 89 ARG A O 1
ATOM 726 N N . TYR A 1 90 ? -3.266 8.391 26.414 1.00 75.12 90 TYR A N 1
ATOM 727 C CA . TYR A 1 90 ? -3.716 8.535 27.799 1.00 75.12 90 TYR A CA 1
ATOM 728 C C . TYR A 1 90 ? -2.537 8.747 28.755 1.00 75.12 90 TYR A C 1
ATOM 730 O O . TYR A 1 90 ? -2.537 9.708 29.515 1.00 75.12 90 TYR A O 1
ATOM 738 N N . THR A 1 91 ? -1.486 7.931 28.645 1.00 72.69 91 THR A N 1
ATOM 739 C CA . THR A 1 91 ? -0.315 8.017 29.536 1.00 72.69 91 THR A CA 1
ATOM 740 C C . THR A 1 91 ? 0.470 9.318 29.393 1.00 72.69 91 THR A C 1
ATOM 742 O O . THR A 1 91 ? 1.144 9.712 30.324 1.00 72.69 91 THR A O 1
ATOM 745 N N . LYS A 1 92 ? 0.403 9.996 28.239 1.00 65.94 92 LYS A N 1
ATOM 746 C CA . LYS A 1 92 ? 1.021 11.321 28.041 1.00 65.94 92 LYS A CA 1
ATOM 747 C C . LYS A 1 92 ? 0.206 12.485 28.619 1.00 65.94 92 LYS A C 1
ATOM 749 O O . LYS A 1 92 ? 0.665 13.618 28.565 1.00 65.94 92 LYS A O 1
ATOM 754 N N . ARG A 1 93 ? -1.030 12.237 29.059 1.00 61.81 93 ARG A N 1
ATOM 755 C CA . ARG A 1 93 ? -1.915 13.243 29.670 1.00 61.81 93 ARG A CA 1
ATOM 756 C C . ARG A 1 93 ? -1.895 13.200 31.199 1.00 61.81 93 ARG A C 1
ATOM 758 O O . ARG A 1 93 ? -2.532 14.052 31.807 1.00 61.81 93 ARG A O 1
ATOM 765 N N . THR A 1 94 ? -1.245 12.190 31.772 1.00 54.25 94 THR A N 1
ATOM 766 C CA . THR A 1 94 ? -1.050 12.002 33.217 1.00 54.25 94 THR A CA 1
ATOM 767 C C . THR A 1 94 ? 0.374 12.412 33.549 1.00 54.25 94 THR A C 1
ATOM 769 O O . THR A 1 94 ? 0.564 13.016 34.620 1.00 54.25 94 THR A O 1
#

Foldseek 3Di:
DWADAPPDIDQLVVVCVVLVPDSVLLVVCVVVVHDSVCSNPDDPDQPPQWDQQPPVRDIDGQVQFDADPVDGGGDNHGPVVVVVVVVVVVVVVD

Solvent-accessible surface area (backbone atoms only — not comparable to full-atom values): 5748 Å² total; per-residue (Å²): 100,80,46,67,46,90,94,46,73,42,42,36,64,55,50,18,71,75,70,71,46,56,41,69,57,47,54,48,36,55,76,69,67,51,55,63,84,56,63,73,66,70,78,82,83,62,57,88,70,38,42,65,16,85,82,81,72,46,76,40,50,52,83,51,25,47,70,47,91,90,50,93,59,59,50,74,48,33,47,67,64,50,52,54,50,55,50,56,58,52,65,74,75,108

Mean predicted aligned error: 7.67 Å

Sequence (94 aa):
MMITVGMFTRSSAEWSKLTGIPRTTLEYRVRAHWATEDLFTKRKIVLPGHKLCPRCHTVQPLDDFYKRSDRDGVLAHCKNCVKSYAKNRYTKRT

pLDDT: mean 90.51, std 8.17, range [54.25, 97.38]